Protein AF-A0A843DEG0-F1 (afdb_monomer_lite)

Structure (mmCIF, N/CA/C/O backbone):
data_AF-A0A843DEG0-F1
#
_entry.id   AF-A0A843DEG0-F1
#
loop_
_atom_site.group_PDB
_atom_site.id
_atom_site.type_symbol
_atom_site.label_atom_id
_atom_site.label_alt_id
_atom_site.label_comp_id
_atom_site.label_asym_id
_atom_site.label_entity_id
_atom_site.label_seq_id
_atom_site.pdbx_PDB_ins_code
_atom_site.Cartn_x
_atom_site.Cartn_y
_atom_site.Cartn_z
_atom_site.occupancy
_atom_site.B_iso_or_equiv
_atom_site.auth_seq_id
_atom_site.auth_comp_id
_atom_site.auth_asym_id
_atom_site.auth_atom_id
_atom_site.pdbx_PDB_model_num
ATOM 1 N N . ALA A 1 1 ? 10.321 17.730 7.521 1.00 56.88 1 ALA A N 1
ATOM 2 C CA . ALA A 1 1 ? 10.434 18.970 8.319 1.00 56.88 1 ALA A CA 1
ATOM 3 C C . ALA A 1 1 ? 10.304 18.673 9.806 1.00 56.88 1 ALA A C 1
ATOM 5 O O . ALA A 1 1 ? 11.196 19.061 10.539 1.00 56.88 1 ALA A O 1
ATOM 6 N N . GLU A 1 2 ? 9.289 17.911 10.228 1.00 59.50 2 GLU A N 1
ATOM 7 C CA . GLU A 1 2 ? 9.172 17.403 11.609 1.00 59.50 2 GLU A CA 1
ATOM 8 C C . GLU A 1 2 ? 10.360 16.508 11.991 1.00 59.50 2 GLU A C 1
ATOM 10 O O . GLU A 1 2 ? 11.018 16.764 12.988 1.00 59.50 2 GLU A O 1
ATOM 15 N N . PHE A 1 3 ? 10.764 15.581 11.113 1.00 62.62 3 PHE A N 1
ATOM 16 C CA . PHE A 1 3 ? 12.001 14.799 11.289 1.00 62.62 3 PHE A CA 1
ATOM 17 C C . PHE A 1 3 ? 13.285 15.642 11.354 1.00 62.62 3 PHE A C 1
ATOM 19 O O . PHE A 1 3 ? 14.278 15.217 11.932 1.00 62.62 3 PHE A O 1
ATOM 26 N N . LEU A 1 4 ? 13.273 16.838 10.757 1.00 72.00 4 LEU A N 1
ATOM 27 C CA . LEU A 1 4 ? 14.419 17.751 10.722 1.00 72.00 4 LEU A CA 1
ATOM 28 C C . LEU A 1 4 ? 14.300 18.867 11.773 1.00 72.00 4 LEU A C 1
ATOM 30 O O . LEU A 1 4 ? 15.120 19.779 11.767 1.00 72.00 4 LEU A O 1
ATOM 34 N N . HIS A 1 5 ? 13.280 18.824 12.642 1.00 68.81 5 HIS A N 1
ATOM 35 C CA . HIS A 1 5 ? 12.969 19.862 13.633 1.00 68.81 5 HIS A CA 1
ATOM 36 C C . HIS A 1 5 ? 12.919 21.290 13.044 1.00 68.81 5 HIS A C 1
ATOM 38 O O . HIS A 1 5 ? 13.248 22.275 13.704 1.00 68.81 5 HIS A O 1
ATOM 44 N N . ILE A 1 6 ? 12.512 21.423 11.776 1.00 74.00 6 ILE A N 1
ATOM 45 C CA . ILE A 1 6 ? 12.386 22.723 11.109 1.00 74.00 6 ILE A CA 1
ATOM 46 C C . ILE A 1 6 ? 10.995 23.279 11.393 1.00 74.00 6 ILE A C 1
ATOM 48 O O . ILE A 1 6 ? 9.999 22.785 10.866 1.00 74.00 6 ILE A O 1
ATOM 52 N N . ASP A 1 7 ? 10.958 24.345 12.187 1.00 68.38 7 ASP A N 1
ATOM 53 C CA . ASP A 1 7 ? 9.742 25.086 12.512 1.00 68.38 7 ASP A CA 1
ATOM 54 C C . ASP A 1 7 ? 9.078 25.659 11.238 1.00 68.38 7 ASP A C 1
ATOM 56 O O . ASP A 1 7 ? 9.673 26.473 10.523 1.00 68.38 7 ASP A O 1
ATOM 60 N N . GLN A 1 8 ? 7.861 25.205 10.918 1.00 60.44 8 GLN A N 1
ATOM 61 C CA . GLN A 1 8 ? 7.154 25.524 9.669 1.00 60.44 8 GLN A CA 1
ATOM 62 C C . GLN A 1 8 ? 6.324 26.821 9.715 1.00 60.44 8 GLN A C 1
ATOM 64 O O . GLN A 1 8 ? 5.694 27.163 8.710 1.00 60.44 8 GLN A O 1
ATOM 69 N N . LYS A 1 9 ? 6.339 27.576 10.823 1.00 67.00 9 LYS A N 1
ATOM 70 C CA . LYS A 1 9 ? 5.493 28.777 11.006 1.00 67.00 9 LYS A CA 1
ATOM 71 C C . LYS A 1 9 ? 5.720 29.877 9.967 1.00 67.00 9 LYS A C 1
ATOM 73 O O . LYS A 1 9 ? 4.794 30.579 9.577 1.00 67.00 9 LYS A O 1
ATOM 78 N N . LYS A 1 10 ? 6.958 30.039 9.489 1.00 76.00 10 LYS A N 1
ATOM 79 C CA . LYS A 1 10 ? 7.316 31.076 8.506 1.00 76.00 10 LYS A CA 1
ATOM 80 C C . LYS A 1 10 ? 7.286 30.516 7.086 1.00 76.00 10 LYS A C 1
ATOM 82 O O . LYS A 1 10 ? 7.957 29.525 6.798 1.00 76.00 10 LYS A O 1
ATOM 87 N N . ALA A 1 11 ? 6.613 31.216 6.168 1.00 74.00 11 ALA A N 1
ATOM 88 C CA . ALA A 1 11 ? 6.517 30.837 4.752 1.00 74.00 11 ALA A CA 1
ATOM 89 C C . ALA A 1 11 ? 7.890 30.574 4.097 1.00 74.00 11 ALA A C 1
ATOM 91 O O . ALA A 1 11 ? 8.039 29.628 3.329 1.00 74.00 11 ALA A O 1
ATOM 92 N N . GLN A 1 12 ? 8.925 31.330 4.482 1.00 76.88 12 GLN A N 1
ATOM 93 C CA . GLN A 1 12 ? 10.301 31.145 4.001 1.00 76.88 12 GLN A CA 1
ATOM 94 C C . GLN A 1 12 ? 10.882 29.760 4.334 1.00 76.88 12 GLN A C 1
ATOM 96 O O . GLN A 1 12 ? 11.533 29.145 3.492 1.00 76.88 12 GLN A O 1
ATOM 101 N N . LYS A 1 13 ? 10.613 29.224 5.532 1.00 76.00 13 LYS A N 1
ATOM 102 C CA . LYS A 1 13 ? 11.089 27.889 5.938 1.00 76.00 13 LYS A CA 1
ATOM 103 C C . LYS A 1 13 ? 10.341 26.767 5.209 1.00 76.00 13 LYS A C 1
ATOM 105 O O . LYS A 1 13 ? 10.922 25.714 4.938 1.00 76.00 13 LYS A O 1
ATOM 110 N N . ARG A 1 14 ? 9.080 27.013 4.826 1.00 77.31 14 ARG A N 1
ATOM 111 C CA . ARG A 1 14 ? 8.288 26.099 3.984 1.00 77.31 14 ARG A CA 1
ATOM 112 C C . ARG A 1 14 ? 8.885 26.013 2.581 1.00 77.31 14 ARG A C 1
ATOM 114 O O . ARG A 1 14 ? 9.146 24.910 2.112 1.00 77.31 14 ARG A O 1
ATOM 121 N N . VAL A 1 15 ? 9.192 27.159 1.966 1.00 80.19 15 VAL A N 1
ATOM 122 C CA . VAL A 1 15 ? 9.843 27.215 0.644 1.00 80.19 15 VAL A CA 1
ATOM 123 C C . VAL A 1 15 ? 11.210 26.536 0.677 1.00 80.19 15 VAL A C 1
ATOM 125 O O . VAL A 1 15 ? 11.479 25.708 -0.184 1.00 80.19 15 VAL A O 1
ATOM 128 N N . LEU A 1 16 ? 12.038 26.795 1.694 1.00 83.94 16 LEU A N 1
ATOM 129 C CA . LEU A 1 16 ? 13.366 26.180 1.808 1.00 83.94 16 LEU A CA 1
ATOM 130 C C . LEU A 1 16 ? 13.308 24.647 1.910 1.00 83.94 16 LEU A C 1
ATOM 132 O O . LEU A 1 16 ? 14.133 23.958 1.319 1.00 83.94 16 LEU A O 1
ATOM 136 N N . THR A 1 17 ? 12.313 24.108 2.620 1.00 81.06 17 THR A N 1
ATOM 137 C CA . THR A 1 17 ? 12.119 22.653 2.737 1.00 81.06 17 THR A CA 1
ATOM 138 C C . THR A 1 17 ? 11.586 22.037 1.437 1.00 81.06 17 THR A C 1
ATOM 140 O O . THR A 1 17 ? 11.886 20.885 1.138 1.00 81.06 17 THR A O 1
ATOM 143 N N . LEU A 1 18 ? 10.807 22.795 0.657 1.00 84.88 18 LEU A N 1
ATOM 144 C CA . LEU A 1 18 ? 10.250 22.369 -0.634 1.00 84.88 18 LEU A CA 1
ATOM 145 C C . LEU A 1 18 ? 11.259 22.474 -1.784 1.00 84.88 18 LEU A C 1
ATOM 147 O O . LEU A 1 18 ? 11.194 21.695 -2.730 1.00 84.88 18 LEU A O 1
ATOM 151 N N . LEU A 1 19 ? 12.201 23.411 -1.699 1.00 87.88 19 LEU A N 1
ATOM 152 C CA . LEU A 1 19 ? 13.197 23.696 -2.729 1.00 87.88 19 LEU A CA 1
ATOM 153 C C . LEU A 1 19 ? 13.974 22.459 -3.226 1.00 87.88 19 LEU A C 1
ATOM 155 O O . LEU A 1 19 ? 14.044 22.288 -4.444 1.00 87.88 19 LEU A O 1
ATOM 159 N N . PRO A 1 20 ? 14.489 21.549 -2.370 1.00 85.75 20 PRO A N 1
ATOM 160 C CA . PRO A 1 20 ? 15.151 20.335 -2.854 1.00 85.75 20 PRO A CA 1
ATOM 161 C C . PRO A 1 20 ? 14.210 19.427 -3.659 1.00 85.75 20 PRO A C 1
ATOM 163 O O . PRO A 1 20 ? 14.614 18.889 -4.687 1.00 85.75 20 PRO A O 1
ATOM 166 N N . PHE A 1 21 ? 12.941 19.301 -3.256 1.00 85.56 21 PHE A N 1
ATOM 167 C CA . PHE A 1 21 ? 11.954 18.521 -4.009 1.00 85.56 21 PHE A CA 1
ATOM 168 C C . PHE A 1 21 ? 11.657 19.155 -5.368 1.00 85.56 21 PHE A C 1
ATOM 170 O O . PHE A 1 21 ? 11.597 18.448 -6.369 1.00 85.56 21 PHE A O 1
ATOM 177 N N . ILE A 1 22 ? 11.526 20.483 -5.418 1.00 87.31 22 ILE A N 1
ATOM 178 C CA . ILE A 1 22 ? 11.278 21.221 -6.663 1.00 87.31 22 ILE A CA 1
ATOM 179 C C . ILE A 1 22 ? 12.424 21.004 -7.656 1.00 87.31 22 ILE A C 1
ATOM 181 O O . ILE A 1 22 ? 12.163 20.708 -8.819 1.00 87.31 22 ILE A O 1
ATOM 185 N N . VAL A 1 23 ? 13.680 21.099 -7.208 1.00 92.12 23 VAL A N 1
ATOM 186 C CA . VAL A 1 23 ? 14.856 20.892 -8.073 1.00 92.12 23 VAL A CA 1
ATOM 187 C C . VAL A 1 23 ? 14.901 19.463 -8.619 1.00 92.12 23 VAL A C 1
ATOM 189 O O . VAL A 1 23 ? 15.111 19.276 -9.817 1.00 92.12 23 VAL A O 1
ATOM 192 N N . ILE A 1 24 ? 14.649 18.458 -7.775 1.00 89.56 24 ILE A N 1
ATOM 193 C CA . ILE A 1 24 ? 14.623 17.048 -8.194 1.00 89.56 24 ILE A CA 1
ATOM 194 C C . ILE A 1 24 ? 13.506 16.804 -9.220 1.00 89.56 24 ILE A C 1
ATOM 196 O O . ILE A 1 24 ? 13.754 16.210 -10.269 1.00 89.56 24 ILE A O 1
ATOM 200 N N . ILE A 1 25 ? 12.291 17.292 -8.952 1.00 87.31 25 ILE A N 1
ATOM 201 C CA . ILE A 1 25 ? 11.140 17.126 -9.851 1.00 87.31 25 ILE A CA 1
ATOM 202 C C . ILE A 1 25 ? 11.391 17.838 -11.185 1.00 87.31 25 ILE A C 1
ATOM 204 O O . ILE A 1 25 ? 11.156 17.251 -12.239 1.00 87.31 25 ILE A O 1
ATOM 208 N N . ALA A 1 26 ? 11.910 19.067 -11.161 1.00 86.88 26 ALA A N 1
ATOM 209 C CA . ALA A 1 26 ? 12.254 19.802 -12.375 1.00 86.88 26 ALA A CA 1
ATOM 210 C C . ALA A 1 26 ? 13.309 19.056 -13.210 1.00 86.88 26 ALA A C 1
ATOM 212 O O . ALA A 1 26 ? 13.145 18.926 -14.422 1.00 86.88 26 ALA A O 1
ATOM 213 N N . GLY A 1 27 ? 14.343 18.496 -12.573 1.00 87.62 27 GLY A N 1
ATOM 214 C CA . GLY A 1 27 ? 15.353 17.673 -13.246 1.00 87.62 27 GLY A CA 1
ATOM 215 C C . GLY A 1 27 ? 14.769 16.412 -13.892 1.00 87.62 27 GLY A C 1
ATOM 216 O O . GLY A 1 27 ? 15.064 16.123 -15.052 1.00 87.62 27 GLY A O 1
ATOM 217 N N . LEU A 1 28 ? 13.887 15.697 -13.185 1.00 85.12 28 LEU A N 1
ATOM 218 C CA . LEU A 1 28 ? 13.193 14.517 -13.718 1.00 85.12 28 LEU A CA 1
ATOM 219 C C . LEU A 1 28 ? 12.276 14.864 -14.898 1.00 85.12 28 LEU A C 1
ATOM 221 O O . LEU A 1 28 ? 12.235 14.125 -15.879 1.00 85.12 28 LEU A O 1
ATOM 225 N N . LEU A 1 29 ? 11.573 15.997 -14.837 1.00 85.75 29 LEU A N 1
ATOM 226 C CA . LEU A 1 29 ? 10.715 16.469 -15.926 1.00 85.75 29 LEU A CA 1
ATOM 227 C C . LEU A 1 29 ? 11.522 16.894 -17.158 1.00 85.75 29 LEU A C 1
ATOM 229 O O . LEU A 1 29 ? 11.119 16.597 -18.283 1.00 85.75 29 LEU A O 1
ATOM 233 N N . LEU A 1 30 ? 12.667 17.552 -16.975 1.00 86.94 30 LEU A N 1
ATOM 234 C CA . LEU A 1 30 ? 13.564 17.887 -18.085 1.00 86.94 30 LEU A CA 1
ATOM 235 C C . LEU A 1 30 ? 14.117 16.619 -18.743 1.00 86.94 30 LEU A C 1
ATOM 237 O O . LEU A 1 30 ? 14.033 16.477 -19.962 1.00 86.94 30 LEU A O 1
ATOM 241 N N . TRP A 1 31 ? 14.590 15.660 -17.941 1.00 85.81 31 TRP A N 1
ATOM 242 C CA . TRP A 1 31 ? 15.031 14.351 -18.431 1.00 85.81 31 TRP A CA 1
ATOM 243 C C . TRP A 1 31 ? 13.922 13.614 -19.194 1.00 85.81 31 TRP A C 1
ATOM 245 O O . TRP A 1 31 ? 14.150 13.055 -20.266 1.00 85.81 31 TRP A O 1
ATOM 255 N N . SER A 1 32 ? 12.695 13.672 -18.679 1.00 82.31 32 SER A N 1
ATOM 256 C CA . SER A 1 32 ? 11.523 13.078 -19.316 1.00 82.31 32 SER A CA 1
ATOM 257 C C . SER A 1 32 ? 11.192 13.662 -20.681 1.00 82.31 32 SER A C 1
ATOM 259 O O . SER A 1 32 ? 10.675 12.931 -21.516 1.00 82.31 32 SER A O 1
ATOM 261 N N . ASN A 1 33 ? 11.420 14.959 -20.894 1.00 81.06 33 ASN A N 1
ATOM 262 C CA . ASN A 1 33 ? 11.158 15.603 -22.183 1.00 81.06 33 ASN A CA 1
ATOM 263 C C . ASN A 1 33 ? 12.232 15.260 -23.224 1.00 81.06 33 ASN A C 1
ATOM 265 O O . ASN A 1 33 ? 11.963 15.294 -24.420 1.00 81.06 33 ASN A O 1
ATOM 269 N N . LEU A 1 34 ? 13.441 14.918 -22.772 1.00 83.50 34 LEU A N 1
ATOM 270 C CA . LEU A 1 34 ? 14.559 14.517 -23.627 1.00 83.50 34 LEU A CA 1
ATOM 271 C C . LEU A 1 34 ? 14.478 13.044 -24.057 1.00 83.50 34 LEU A C 1
ATOM 273 O O . LEU A 1 34 ? 15.025 12.680 -25.096 1.00 83.50 34 LEU A O 1
ATOM 277 N N . SER A 1 35 ? 13.812 12.193 -23.271 1.00 80.44 35 SER A N 1
ATOM 278 C CA . SER A 1 35 ? 13.679 10.761 -23.549 1.00 80.44 35 SER A CA 1
ATOM 279 C C . SER A 1 35 ? 12.300 10.415 -24.129 1.00 80.44 35 SER A C 1
ATOM 281 O O . SER A 1 35 ? 11.291 10.703 -23.484 1.00 80.44 35 SER A O 1
ATOM 283 N N . PRO A 1 36 ? 12.211 9.703 -25.270 1.00 75.56 36 PRO A N 1
ATOM 284 C CA . PRO A 1 36 ? 10.928 9.318 -25.868 1.00 75.56 36 PRO A CA 1
ATOM 285 C C . PRO A 1 36 ? 10.091 8.385 -24.976 1.00 75.56 36 PRO A C 1
ATOM 287 O O . PRO A 1 36 ? 8.872 8.337 -25.113 1.00 75.56 36 PRO A O 1
ATOM 290 N N . THR A 1 37 ? 10.717 7.664 -24.039 1.00 78.38 37 THR A N 1
ATOM 291 C CA . THR A 1 37 ? 10.027 6.789 -23.074 1.00 78.38 37 THR A CA 1
ATOM 292 C C . THR A 1 37 ? 9.924 7.397 -21.675 1.00 78.38 37 THR A C 1
ATOM 294 O O . THR A 1 37 ? 9.181 6.878 -20.843 1.00 78.38 37 THR A O 1
ATOM 297 N N . GLY A 1 38 ? 10.616 8.509 -21.399 1.00 78.44 38 GLY A N 1
ATOM 298 C CA . GLY A 1 38 ? 10.735 9.081 -20.054 1.00 78.44 38 GLY A CA 1
ATOM 299 C C . GLY A 1 38 ? 9.393 9.464 -19.425 1.00 78.44 38 GLY A C 1
ATOM 300 O O . GLY A 1 38 ? 9.164 9.182 -18.247 1.00 78.44 38 GLY A O 1
ATOM 301 N N . TYR A 1 39 ? 8.476 10.019 -20.226 1.00 81.19 39 TYR A N 1
ATOM 302 C CA . TYR A 1 39 ? 7.144 10.406 -19.752 1.00 81.19 39 TYR A CA 1
ATOM 303 C C . TYR A 1 39 ? 6.309 9.197 -19.327 1.00 81.19 39 TYR A C 1
ATOM 305 O O . TYR A 1 39 ? 5.710 9.208 -18.253 1.00 81.19 39 TYR A O 1
ATOM 313 N N . ALA A 1 40 ? 6.309 8.134 -20.135 1.00 83.12 40 ALA A N 1
ATOM 314 C CA . ALA A 1 40 ? 5.562 6.916 -19.835 1.00 83.12 40 ALA A CA 1
ATOM 315 C C . ALA A 1 40 ? 6.055 6.265 -18.534 1.00 83.12 40 ALA A C 1
ATOM 317 O O . ALA A 1 40 ? 5.245 5.837 -17.712 1.00 83.12 40 ALA A O 1
ATOM 318 N N . VAL A 1 41 ? 7.374 6.259 -18.307 1.00 83.00 41 VAL A N 1
ATOM 319 C CA . VAL A 1 41 ? 7.961 5.760 -17.057 1.00 83.00 41 VAL A CA 1
ATOM 320 C C . VAL A 1 41 ? 7.480 6.587 -15.867 1.00 83.00 41 VAL A C 1
ATOM 322 O O . VAL A 1 41 ? 6.894 6.030 -14.940 1.00 83.00 41 VAL A O 1
ATOM 325 N N . LEU A 1 42 ? 7.663 7.912 -15.892 1.00 85.69 42 LEU A N 1
ATOM 326 C CA . LEU A 1 42 ? 7.229 8.784 -14.792 1.00 85.69 42 LEU A CA 1
ATOM 327 C C . LEU A 1 42 ? 5.732 8.666 -14.510 1.00 85.69 42 LEU A C 1
ATOM 329 O O . LEU A 1 42 ? 5.323 8.649 -13.348 1.00 85.69 42 LEU A O 1
ATOM 333 N N . TRP A 1 43 ? 4.922 8.553 -15.559 1.00 84.88 43 TRP A N 1
ATOM 334 C CA . TRP A 1 43 ? 3.484 8.389 -15.422 1.00 84.88 43 TRP A CA 1
ATOM 335 C C . TRP A 1 43 ? 3.113 7.081 -14.719 1.00 84.88 43 TRP A C 1
ATOM 337 O O . TRP A 1 43 ? 2.274 7.097 -13.820 1.00 84.88 43 TRP A O 1
ATOM 347 N N . ASN A 1 44 ? 3.776 5.967 -15.048 1.00 85.62 44 ASN A N 1
ATOM 348 C CA . ASN A 1 44 ? 3.568 4.693 -14.355 1.00 85.62 44 ASN A CA 1
ATOM 349 C C . ASN A 1 44 ? 3.929 4.783 -12.866 1.00 85.62 44 ASN A C 1
ATOM 351 O O . 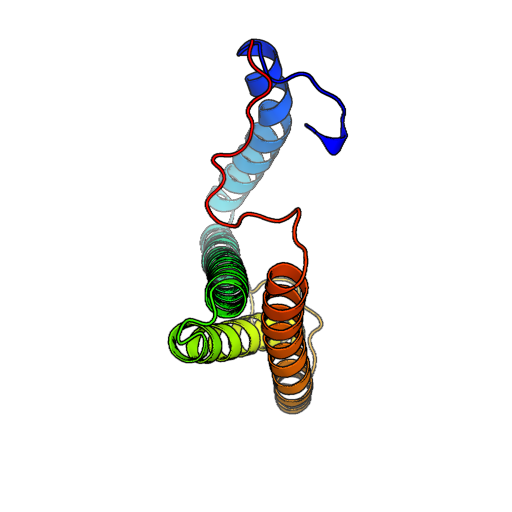ASN A 1 44 ? 3.154 4.326 -12.024 1.00 85.62 44 ASN A O 1
ATOM 355 N N . TYR A 1 45 ? 5.053 5.425 -12.524 1.00 86.00 45 TYR A N 1
ATOM 356 C CA . TYR A 1 45 ? 5.423 5.671 -11.124 1.00 86.00 45 TYR A CA 1
ATOM 357 C C . TYR A 1 45 ? 4.373 6.518 -10.397 1.00 86.00 45 TYR A C 1
ATOM 359 O O . TYR A 1 45 ? 3.970 6.179 -9.285 1.00 86.00 45 TYR A O 1
ATOM 367 N N . PHE A 1 46 ? 3.908 7.600 -11.024 1.00 87.94 46 PHE A N 1
ATOM 368 C CA . PHE A 1 46 ? 2.905 8.487 -10.441 1.00 87.94 46 PHE A CA 1
ATOM 369 C C . PHE A 1 46 ? 1.558 7.780 -10.230 1.00 87.94 46 PHE A C 1
ATOM 371 O O . PHE A 1 46 ? 0.977 7.851 -9.146 1.00 87.94 46 PHE A O 1
ATOM 378 N N . ALA A 1 47 ? 1.077 7.055 -11.241 1.00 89.88 47 ALA A N 1
ATOM 379 C CA . ALA A 1 47 ? -0.181 6.320 -11.177 1.00 89.88 47 ALA A CA 1
ATOM 380 C C . ALA A 1 47 ? -0.147 5.218 -10.108 1.00 89.88 47 ALA A C 1
ATOM 382 O O . ALA A 1 47 ? -1.084 5.107 -9.316 1.00 89.88 47 ALA A O 1
ATOM 383 N N . TRP A 1 48 ? 0.937 4.440 -10.041 1.00 88.62 48 TRP A N 1
ATOM 384 C CA . TRP A 1 48 ? 1.109 3.409 -9.017 1.00 88.62 48 TRP A CA 1
ATOM 385 C C . TRP A 1 48 ? 1.215 4.008 -7.607 1.00 88.62 48 TRP A C 1
ATOM 387 O O . TRP A 1 48 ? 0.544 3.544 -6.685 1.00 88.62 48 TRP A O 1
ATOM 397 N N . PHE A 1 49 ? 1.976 5.091 -7.429 1.00 91.00 49 PHE A N 1
ATOM 398 C CA . PHE A 1 49 ? 2.099 5.746 -6.125 1.00 91.00 49 PHE A CA 1
ATOM 399 C C . PHE A 1 49 ? 0.757 6.295 -5.612 1.00 91.00 49 PHE A C 1
ATOM 401 O O . PHE A 1 49 ? 0.451 6.174 -4.424 1.00 91.00 49 PHE A O 1
ATOM 408 N N . ASN A 1 50 ? -0.098 6.810 -6.500 1.00 93.81 50 ASN A N 1
ATOM 409 C CA . ASN A 1 50 ? -1.455 7.224 -6.130 1.00 93.81 50 ASN A CA 1
ATOM 410 C C . ASN A 1 50 ? -2.306 6.054 -5.610 1.00 93.81 50 ASN A C 1
ATOM 412 O O . ASN A 1 50 ? -3.090 6.235 -4.675 1.00 93.81 50 ASN A O 1
ATOM 416 N N . GLN A 1 51 ? -2.132 4.847 -6.157 1.00 93.31 51 GLN A N 1
ATOM 417 C CA . GLN A 1 51 ? -2.814 3.650 -5.652 1.00 93.31 51 GLN A CA 1
ATOM 418 C C . GLN A 1 51 ? -2.308 3.259 -4.259 1.00 93.31 51 GLN A C 1
ATOM 420 O O . GLN A 1 51 ? -3.115 2.911 -3.395 1.00 93.31 51 GLN A O 1
ATOM 425 N N . ILE A 1 52 ? -1.004 3.403 -3.995 1.00 93.50 52 ILE A N 1
ATOM 426 C CA . ILE A 1 52 ? -0.448 3.192 -2.651 1.00 93.50 52 ILE A CA 1
ATOM 427 C C . ILE A 1 52 ? -1.069 4.174 -1.657 1.00 93.50 52 ILE A C 1
ATOM 429 O O . ILE A 1 52 ? -1.552 3.741 -0.610 1.00 93.50 52 ILE A O 1
ATOM 433 N N . ILE A 1 53 ? -1.125 5.470 -1.981 1.00 93.88 53 ILE A N 1
ATOM 434 C CA . ILE A 1 53 ? -1.744 6.475 -1.101 1.00 93.88 53 ILE A CA 1
ATOM 435 C C . ILE A 1 53 ? -3.211 6.126 -0.829 1.00 93.88 53 ILE A C 1
ATOM 437 O O . ILE A 1 53 ? -3.643 6.155 0.327 1.00 93.88 53 ILE A O 1
ATOM 441 N N . ALA A 1 54 ? -3.967 5.748 -1.863 1.00 94.69 54 ALA A N 1
ATOM 442 C CA . ALA A 1 54 ? -5.355 5.324 -1.712 1.00 94.69 54 ALA A CA 1
ATOM 443 C C . ALA A 1 54 ? -5.483 4.087 -0.803 1.00 94.69 54 ALA A C 1
ATOM 445 O O . ALA A 1 54 ? -6.358 4.046 0.064 1.00 94.69 54 ALA A O 1
ATOM 446 N N . SER A 1 55 ? -4.582 3.108 -0.937 1.00 95.62 55 SER A N 1
ATOM 447 C CA . SER A 1 55 ? -4.556 1.915 -0.083 1.00 95.62 55 SER A CA 1
ATOM 448 C C . SER A 1 55 ? -4.272 2.262 1.386 1.00 95.62 55 SER A C 1
ATOM 450 O O . SER A 1 55 ? -4.983 1.797 2.278 1.00 95.62 55 SER A O 1
ATOM 452 N N . CYS A 1 56 ? -3.321 3.165 1.650 1.00 94.19 56 CYS A N 1
ATOM 453 C CA . CYS A 1 56 ? -3.015 3.661 2.993 1.00 94.19 56 CYS A CA 1
ATOM 454 C C . CYS A 1 56 ? -4.207 4.409 3.606 1.00 94.19 56 CYS A C 1
ATOM 456 O O . CYS A 1 56 ? -4.541 4.189 4.772 1.00 94.19 56 CYS A O 1
ATOM 458 N N . ALA A 1 57 ? -4.884 5.251 2.821 1.00 95.06 57 ALA A N 1
ATOM 459 C CA . ALA A 1 57 ? -6.086 5.954 3.260 1.00 95.06 57 ALA A CA 1
ATOM 460 C C . ALA A 1 57 ? -7.224 4.979 3.613 1.00 95.06 57 ALA A C 1
ATOM 462 O O . ALA A 1 57 ? -7.892 5.157 4.632 1.00 95.06 57 ALA A O 1
ATOM 463 N N . LEU A 1 58 ? -7.414 3.912 2.830 1.00 95.31 58 LEU A N 1
ATOM 464 C CA . LEU A 1 58 ? -8.406 2.868 3.113 1.00 95.31 58 LEU A CA 1
ATOM 465 C C . LEU A 1 58 ? -8.063 2.042 4.364 1.0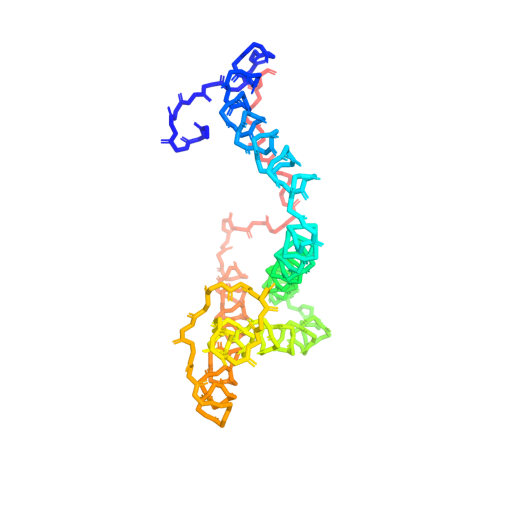0 95.31 58 LEU A C 1
ATOM 467 O O . LEU A 1 58 ? -8.962 1.720 5.147 1.00 95.31 58 LEU A O 1
ATOM 471 N N . LEU A 1 59 ? -6.786 1.723 4.597 1.00 94.81 59 LEU A N 1
ATOM 472 C CA . LEU A 1 59 ? -6.337 1.074 5.837 1.00 94.81 59 LEU A CA 1
ATOM 473 C C . LEU A 1 59 ? -6.577 1.975 7.055 1.00 94.81 59 LEU A C 1
ATOM 475 O O . LEU A 1 59 ? -7.068 1.501 8.083 1.00 94.81 59 LEU A O 1
ATOM 479 N N . LEU A 1 60 ? -6.305 3.276 6.927 1.00 93.44 60 LEU A N 1
ATOM 480 C CA . LEU A 1 60 ? -6.582 4.259 7.972 1.00 93.44 60 LEU A CA 1
ATOM 481 C C . LEU A 1 60 ? -8.087 4.377 8.251 1.00 93.44 60 LEU A C 1
ATOM 483 O O . LEU A 1 60 ? -8.503 4.312 9.408 1.00 93.44 60 LEU A O 1
ATOM 487 N N . ALA A 1 61 ? -8.915 4.470 7.208 1.00 93.50 61 ALA A N 1
ATOM 488 C CA . ALA A 1 61 ? -10.372 4.486 7.335 1.00 93.50 61 ALA A CA 1
ATOM 489 C C . ALA A 1 61 ? -10.901 3.202 7.997 1.00 93.50 61 ALA A C 1
ATOM 491 O O . ALA A 1 61 ? -11.786 3.254 8.852 1.00 93.50 61 ALA A O 1
ATOM 492 N N . THR A 1 62 ? -10.312 2.052 7.664 1.00 94.00 62 THR A N 1
ATOM 493 C CA . THR A 1 62 ? -10.634 0.763 8.289 1.00 94.00 62 THR A CA 1
ATOM 494 C C . THR A 1 62 ? -10.304 0.761 9.778 1.00 94.00 62 THR A C 1
ATOM 496 O O . THR A 1 62 ? -11.145 0.361 10.586 1.00 94.00 62 THR A O 1
ATOM 499 N N . ALA A 1 63 ? -9.122 1.249 10.165 1.00 92.69 63 ALA A N 1
ATOM 500 C CA . ALA A 1 63 ? -8.742 1.376 11.570 1.00 92.69 63 ALA A CA 1
ATOM 501 C C . ALA A 1 63 ? -9.672 2.344 12.325 1.00 92.69 63 ALA A C 1
ATOM 503 O O . ALA A 1 63 ? -10.106 2.042 13.438 1.00 92.69 63 ALA A O 1
ATOM 504 N N . TYR A 1 64 ? -10.046 3.463 11.702 1.00 90.88 64 TYR A N 1
ATOM 505 C CA . TYR A 1 64 ? -10.973 4.442 12.271 1.00 90.88 64 TYR A CA 1
ATOM 506 C C . TYR A 1 64 ? -12.376 3.858 12.505 1.00 90.88 64 TYR A C 1
ATOM 508 O O . TYR A 1 64 ? -12.921 3.959 13.607 1.00 90.88 64 TYR A O 1
ATOM 516 N N . LEU A 1 65 ? -12.958 3.182 11.507 1.00 91.44 65 LEU A N 1
ATOM 517 C CA . LEU A 1 65 ? -14.270 2.540 11.652 1.00 91.44 65 LEU A CA 1
ATOM 518 C C . LEU A 1 65 ? -14.243 1.412 12.687 1.00 91.44 65 LEU A C 1
ATOM 520 O O . LEU A 1 65 ? -15.182 1.285 13.475 1.00 91.44 65 LEU A O 1
ATOM 524 N N . ALA A 1 66 ? -13.158 0.633 12.723 1.00 90.56 66 ALA A N 1
ATOM 525 C CA . ALA A 1 66 ? -12.958 -0.401 13.732 1.00 90.56 66 ALA A CA 1
ATOM 526 C C . ALA A 1 66 ? -12.853 0.194 15.147 1.00 90.56 66 ALA A C 1
ATOM 528 O O . ALA A 1 66 ? -13.382 -0.397 16.087 1.00 90.56 66 ALA A O 1
ATOM 529 N N . CYS A 1 67 ? -12.240 1.373 15.297 1.00 90.06 67 CYS A N 1
ATOM 530 C CA . CYS A 1 67 ? -12.178 2.100 16.565 1.00 90.06 67 CYS A CA 1
ATOM 531 C C . CYS A 1 67 ? -13.563 2.533 17.061 1.00 90.06 67 CYS A C 1
ATOM 533 O O . CYS A 1 67 ? -13.858 2.436 18.252 1.00 90.06 67 CYS A O 1
ATOM 535 N N . LYS A 1 68 ? -14.435 2.965 16.146 1.00 88.62 68 LYS A N 1
ATOM 536 C CA . LYS A 1 68 ? -15.813 3.381 16.450 1.00 88.62 68 LYS A CA 1
ATOM 537 C C . LYS A 1 68 ? -16.824 2.234 16.533 1.00 88.62 68 LYS A C 1
ATOM 539 O O . LYS A 1 68 ? -18.021 2.501 16.604 1.00 88.62 68 LYS A O 1
ATOM 544 N N . ALA A 1 69 ? -16.376 0.978 16.456 1.00 86.56 69 ALA A N 1
ATOM 545 C CA . ALA A 1 69 ? -17.245 -0.200 16.368 1.00 86.56 69 ALA A CA 1
ATOM 546 C C . ALA A 1 69 ? -18.304 -0.115 15.238 1.00 86.56 69 ALA A C 1
ATOM 548 O O . ALA A 1 69 ? -19.376 -0.712 15.322 1.00 86.56 69 ALA A O 1
ATOM 549 N N . LYS A 1 70 ? -17.995 0.621 14.162 1.00 88.12 70 LYS A N 1
ATOM 550 C CA . LYS A 1 70 ? -18.822 0.755 12.953 1.00 88.12 70 LYS A CA 1
ATOM 551 C C . LYS A 1 70 ? -18.479 -0.349 11.942 1.00 88.12 70 LYS A C 1
ATOM 553 O O . LYS A 1 70 ? -17.444 -1.002 12.102 1.00 88.12 70 LYS A O 1
ATOM 558 N N . PRO A 1 71 ? -19.306 -0.591 10.902 1.00 90.94 71 PRO A N 1
ATOM 559 C CA . PRO A 1 71 ? -19.034 -1.620 9.894 1.00 90.94 71 PRO A CA 1
ATOM 560 C C . PRO A 1 71 ? -17.756 -1.318 9.087 1.00 90.94 71 PRO A C 1
ATOM 562 O O . PRO A 1 71 ? -17.790 -0.731 8.011 1.00 90.94 71 PRO A O 1
ATOM 565 N N . TRP A 1 72 ? -16.613 -1.757 9.613 1.00 90.62 72 TRP A N 1
ATOM 566 C CA . TRP A 1 72 ? -15.273 -1.581 9.041 1.00 90.62 72 TRP A CA 1
ATOM 567 C C . TRP A 1 72 ? -15.006 -2.491 7.835 1.00 90.62 72 TRP A C 1
ATOM 569 O O . TRP A 1 72 ? -14.077 -2.250 7.072 1.00 90.62 72 TRP A O 1
ATOM 579 N N . ILE A 1 73 ? -15.830 -3.524 7.630 1.00 91.75 73 ILE A N 1
ATOM 580 C CA . ILE A 1 73 ? -15.699 -4.469 6.510 1.00 91.75 73 ILE A CA 1
ATOM 581 C C . ILE A 1 73 ? -15.821 -3.744 5.160 1.00 91.75 73 ILE A C 1
ATOM 583 O O . ILE A 1 73 ? -15.101 -4.077 4.221 1.00 91.75 73 ILE A O 1
ATOM 587 N N . ILE A 1 74 ? -16.669 -2.710 5.087 1.00 93.44 74 ILE A N 1
ATOM 588 C CA . ILE A 1 74 ? -16.939 -1.935 3.864 1.00 93.44 74 ILE A CA 1
ATOM 589 C C . ILE A 1 74 ? -15.659 -1.286 3.318 1.00 93.44 74 ILE A C 1
ATOM 591 O O . ILE A 1 74 ? -15.472 -1.226 2.108 1.00 93.44 74 ILE A O 1
ATOM 595 N N . THR A 1 75 ? -14.760 -0.837 4.198 1.00 93.81 75 THR A N 1
ATOM 596 C CA . THR A 1 75 ? -13.462 -0.261 3.813 1.00 93.81 75 THR A CA 1
ATOM 597 C C . THR A 1 75 ? -12.346 -1.304 3.799 1.00 93.81 75 THR A C 1
ATOM 599 O O . THR A 1 75 ? -11.414 -1.177 3.011 1.00 93.81 75 THR A O 1
ATOM 602 N N . ALA A 1 76 ? -12.436 -2.356 4.618 1.00 91.56 76 ALA A N 1
ATOM 603 C CA . ALA A 1 76 ? -11.400 -3.383 4.713 1.00 91.56 76 ALA A CA 1
ATOM 604 C C . ALA A 1 76 ? -11.285 -4.247 3.454 1.00 91.56 76 ALA A C 1
ATOM 606 O O . ALA A 1 76 ? -10.174 -4.579 3.052 1.00 91.56 76 ALA A O 1
ATOM 607 N N . VAL A 1 77 ? -12.409 -4.597 2.820 1.00 94.12 77 VAL A N 1
ATOM 608 C CA . VAL A 1 77 ? -12.414 -5.384 1.575 1.00 94.12 77 VAL A CA 1
ATOM 609 C C . VAL A 1 77 ? -11.697 -4.645 0.433 1.00 94.12 77 VAL A C 1
ATOM 611 O O . VAL A 1 77 ? -10.743 -5.204 -0.113 1.00 94.12 77 VAL A O 1
ATOM 614 N N . PRO A 1 78 ? -12.065 -3.392 0.083 1.00 94.19 78 PRO A N 1
ATOM 615 C CA . PRO A 1 78 ? -11.332 -2.651 -0.938 1.00 94.19 78 PRO A CA 1
ATOM 616 C C . PRO A 1 78 ? -9.898 -2.315 -0.505 1.00 94.19 78 PRO A C 1
ATOM 618 O O . PRO A 1 78 ? -9.017 -2.295 -1.361 1.00 94.19 78 PRO A O 1
ATOM 621 N N . ALA A 1 79 ? -9.624 -2.119 0.795 1.00 94.50 79 ALA A N 1
ATOM 622 C CA . ALA A 1 79 ? -8.254 -1.951 1.291 1.00 94.50 79 ALA A CA 1
ATOM 623 C C . ALA A 1 79 ? -7.388 -3.184 0.992 1.00 94.50 79 ALA A C 1
ATOM 625 O O . ALA A 1 79 ? -6.302 -3.046 0.435 1.00 94.50 79 ALA A O 1
ATOM 626 N N . ALA A 1 80 ? -7.884 -4.385 1.308 1.00 94.44 80 ALA A N 1
ATOM 627 C CA . ALA A 1 80 ? -7.164 -5.640 1.096 1.00 94.44 80 ALA A CA 1
ATOM 628 C C . ALA A 1 80 ? -6.861 -5.866 -0.385 1.00 94.44 80 ALA A C 1
ATOM 630 O O . ALA A 1 80 ? -5.734 -6.207 -0.744 1.00 94.44 80 ALA A O 1
ATOM 631 N N . PHE A 1 81 ? -7.850 -5.620 -1.247 1.00 94.94 81 PHE A N 1
ATOM 632 C CA . PHE A 1 81 ? -7.678 -5.724 -2.692 1.00 94.94 81 PHE A CA 1
ATOM 633 C C . PHE A 1 81 ? -6.643 -4.722 -3.219 1.00 94.94 81 PHE A C 1
ATOM 635 O O . PHE A 1 81 ? -5.728 -5.109 -3.944 1.00 94.94 81 PHE A O 1
ATOM 642 N N . MET A 1 82 ? -6.731 -3.451 -2.812 1.00 95.06 82 MET A N 1
ATOM 643 C CA . MET A 1 82 ? -5.770 -2.427 -3.232 1.00 95.06 82 MET A CA 1
ATOM 644 C C . MET A 1 82 ? -4.348 -2.745 -2.760 1.00 95.06 82 MET A C 1
ATOM 646 O O . MET A 1 82 ? -3.407 -2.634 -3.546 1.00 95.06 82 MET A O 1
ATOM 650 N N . CYS A 1 83 ? -4.178 -3.198 -1.515 1.00 94.88 83 CYS A N 1
ATOM 651 C CA . CYS A 1 83 ? -2.879 -3.635 -1.009 1.00 94.88 83 CYS A CA 1
ATOM 652 C C . CYS A 1 83 ? -2.341 -4.835 -1.795 1.00 94.88 83 CYS A C 1
ATOM 654 O O . CYS A 1 83 ? -1.167 -4.835 -2.152 1.00 94.88 83 CYS A O 1
ATOM 656 N N . PHE A 1 84 ? -3.183 -5.820 -2.117 1.00 95.44 84 PHE A N 1
ATOM 657 C CA . PHE A 1 84 ? -2.785 -6.973 -2.925 1.00 95.44 84 PHE A CA 1
ATOM 658 C C . PHE A 1 84 ? -2.262 -6.556 -4.305 1.00 95.44 84 PHE A C 1
ATOM 660 O O . PHE A 1 84 ? -1.178 -6.992 -4.695 1.00 95.44 84 PHE A O 1
ATOM 667 N N . ILE A 1 85 ? -2.983 -5.690 -5.022 1.00 93.31 85 ILE A N 1
ATOM 668 C CA . ILE A 1 85 ? -2.565 -5.208 -6.346 1.00 93.31 85 ILE A CA 1
ATOM 669 C C . ILE A 1 85 ? -1.264 -4.401 -6.248 1.00 93.31 85 ILE A C 1
ATOM 671 O O . ILE A 1 85 ? -0.324 -4.669 -6.996 1.00 93.31 85 ILE A O 1
ATOM 675 N N . CYS A 1 86 ? -1.169 -3.467 -5.295 1.00 93.00 86 CYS A N 1
ATOM 676 C CA . CYS A 1 86 ? 0.022 -2.628 -5.130 1.00 93.00 86 CYS A CA 1
ATOM 677 C C . CYS A 1 86 ? 1.271 -3.445 -4.769 1.00 93.00 86 CYS A C 1
ATOM 679 O O . CYS A 1 86 ? 2.347 -3.181 -5.306 1.00 93.00 86 CYS A O 1
ATOM 681 N N . LEU A 1 87 ? 1.129 -4.431 -3.876 1.00 93.19 87 LEU A N 1
ATOM 682 C CA . LEU A 1 87 ? 2.218 -5.313 -3.450 1.00 93.19 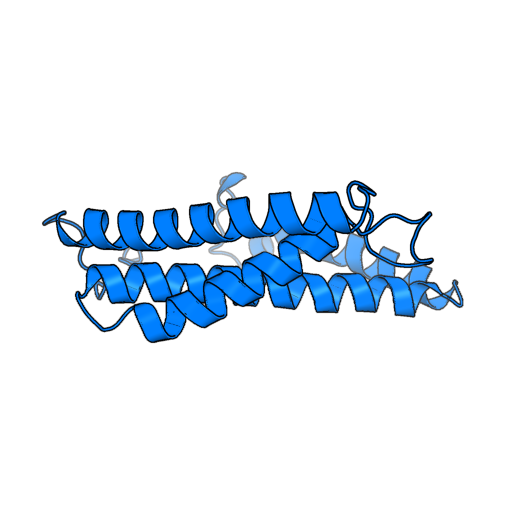87 LEU A CA 1
ATOM 683 C C . LEU A 1 87 ? 2.622 -6.288 -4.552 1.00 93.19 87 LEU A C 1
ATOM 685 O O . LEU A 1 87 ? 3.812 -6.466 -4.792 1.00 93.19 87 LEU A O 1
ATOM 689 N N . THR A 1 88 ? 1.650 -6.859 -5.266 1.00 92.25 88 THR A N 1
ATOM 690 C CA . THR A 1 88 ? 1.941 -7.757 -6.391 1.00 92.25 88 THR A CA 1
ATOM 691 C C . THR A 1 88 ? 2.738 -7.009 -7.437 1.00 92.25 88 THR A C 1
ATOM 693 O O . THR A 1 88 ? 3.753 -7.516 -7.906 1.00 92.25 88 THR A O 1
ATOM 696 N N . TYR A 1 89 ? 2.313 -5.785 -7.757 1.00 88.56 89 TYR A N 1
ATOM 697 C CA . TYR A 1 89 ? 3.037 -4.936 -8.683 1.00 88.56 89 TYR A CA 1
ATOM 698 C C . TYR A 1 89 ? 4.462 -4.669 -8.193 1.00 88.56 89 TYR A C 1
ATOM 700 O O . TYR A 1 89 ? 5.383 -4.878 -8.962 1.00 88.56 89 TYR A O 1
ATOM 708 N N . LEU A 1 90 ? 4.664 -4.326 -6.917 1.00 89.12 90 LEU A N 1
ATOM 709 C CA . LEU A 1 90 ? 5.997 -4.093 -6.345 1.00 89.12 90 LEU A CA 1
ATOM 710 C C . LEU A 1 90 ? 6.919 -5.327 -6.400 1.00 89.12 90 LEU A C 1
ATOM 712 O O . LEU A 1 90 ? 8.121 -5.200 -6.636 1.00 89.12 90 LEU A O 1
ATOM 716 N N . PHE A 1 91 ? 6.387 -6.521 -6.137 1.00 88.94 91 PHE A N 1
ATOM 717 C CA . PHE A 1 91 ? 7.187 -7.749 -6.134 1.00 88.94 91 PHE A CA 1
ATOM 718 C C . PHE A 1 91 ? 7.490 -8.255 -7.537 1.00 88.94 91 PHE A C 1
ATOM 720 O O . PHE A 1 91 ? 8.593 -8.743 -7.782 1.00 88.94 91 PHE A O 1
ATOM 727 N N . TRP A 1 92 ? 6.541 -8.106 -8.453 1.00 86.56 92 TRP A N 1
ATOM 728 C CA . TRP A 1 92 ? 6.664 -8.592 -9.818 1.00 86.56 92 TRP A CA 1
ATOM 729 C C . TRP A 1 92 ? 7.392 -7.609 -10.746 1.00 86.56 92 TRP A C 1
ATOM 731 O O . TRP A 1 92 ? 8.117 -8.041 -11.648 1.00 86.56 92 TRP A O 1
ATOM 741 N N . SER A 1 93 ? 7.224 -6.295 -10.540 1.00 81.00 93 SER A N 1
ATOM 742 C CA . SER A 1 93 ? 7.756 -5.273 -11.443 1.00 81.00 93 SER A CA 1
ATOM 743 C C . SER A 1 93 ? 9.281 -5.342 -11.486 1.00 81.00 93 SER A C 1
ATOM 745 O O . SER A 1 93 ? 9.964 -5.095 -10.500 1.00 81.00 93 SER A O 1
ATOM 747 N N . SER A 1 94 ? 9.830 -5.687 -12.643 1.00 77.62 94 SER A N 1
ATOM 748 C CA . SER A 1 94 ? 11.263 -5.634 -12.926 1.00 77.62 94 SER A CA 1
ATOM 749 C C . SER A 1 94 ? 11.458 -5.116 -14.346 1.00 77.62 94 SER A C 1
ATOM 751 O O . SER A 1 94 ? 10.624 -5.424 -15.208 1.00 77.62 94 SER A O 1
ATOM 753 N N . PRO A 1 95 ? 12.549 -4.371 -14.615 1.00 65.44 95 PRO A N 1
ATOM 754 C CA . PRO A 1 95 ? 12.917 -3.963 -15.969 1.00 65.44 95 PRO A CA 1
ATOM 755 C C . PRO A 1 95 ? 13.021 -5.130 -16.964 1.00 65.44 95 PRO A C 1
ATOM 757 O O . PRO A 1 95 ? 12.880 -4.910 -18.163 1.00 65.44 95 PRO A O 1
ATOM 760 N N . GLU A 1 96 ? 13.249 -6.356 -16.479 1.00 65.00 96 GLU A N 1
ATOM 761 C CA . GLU A 1 96 ? 13.308 -7.575 -17.299 1.00 65.00 96 GLU A CA 1
ATOM 762 C C . GLU A 1 96 ? 11.922 -8.080 -17.731 1.00 65.00 96 GLU A C 1
ATOM 764 O O . GLU A 1 96 ? 11.789 -8.680 -18.795 1.00 65.00 96 GLU A O 1
ATOM 769 N N . HIS A 1 97 ? 10.879 -7.824 -16.935 1.00 66.25 97 HIS A N 1
ATOM 770 C CA . HIS A 1 97 ? 9.516 -8.282 -17.220 1.00 66.25 97 HIS A CA 1
ATOM 771 C C . HIS A 1 97 ? 8.702 -7.255 -18.014 1.00 66.25 97 HIS A C 1
ATOM 773 O O . HIS A 1 97 ? 7.906 -7.636 -18.873 1.00 66.25 97 HIS A O 1
ATOM 779 N N . ILE A 1 98 ? 8.886 -5.956 -17.747 1.00 64.75 98 ILE A N 1
ATOM 780 C CA . ILE A 1 98 ? 8.279 -4.870 -18.527 1.00 64.75 98 ILE A CA 1
ATOM 781 C C . ILE A 1 98 ? 9.281 -3.716 -18.654 1.00 64.75 98 ILE A C 1
ATOM 783 O O . ILE A 1 98 ? 9.822 -3.222 -17.667 1.00 64.75 98 ILE A O 1
ATOM 787 N N . ALA A 1 99 ? 9.473 -3.205 -19.869 1.00 59.94 99 ALA A N 1
ATOM 788 C CA . ALA A 1 99 ? 10.227 -1.974 -20.075 1.00 59.94 99 ALA A CA 1
ATOM 789 C C . ALA A 1 99 ? 9.447 -0.759 -19.532 1.00 59.94 99 ALA A C 1
ATOM 791 O O . ALA A 1 99 ? 8.329 -0.480 -19.964 1.00 59.94 99 ALA A O 1
ATOM 792 N N . GLY A 1 100 ? 10.049 -0.008 -18.606 1.00 62.62 100 GLY A N 1
ATOM 793 C CA . GLY A 1 100 ? 9.502 1.265 -18.125 1.00 62.62 100 GLY A CA 1
ATOM 794 C C . GLY A 1 100 ? 8.532 1.192 -16.940 1.00 62.62 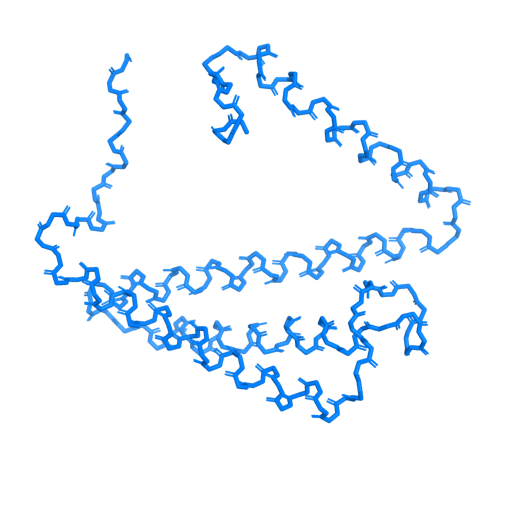100 GLY A C 1
ATOM 795 O O . GLY A 1 100 ? 7.818 2.164 -16.681 1.00 62.62 100 GLY A O 1
ATOM 796 N N . VAL A 1 101 ? 8.512 0.072 -16.213 1.00 70.19 101 VAL A N 1
ATOM 797 C CA . VAL A 1 101 ? 7.836 -0.038 -14.909 1.00 70.19 101 VAL A CA 1
ATOM 798 C C . VAL A 1 101 ? 8.772 0.320 -13.753 1.00 70.19 101 VAL A C 1
ATOM 800 O O . VAL A 1 101 ? 9.996 0.335 -13.926 1.00 70.19 101 VAL A O 1
ATOM 803 N N . PRO A 1 102 ? 8.217 0.605 -12.563 1.00 65.38 102 PRO A N 1
ATOM 804 C CA . PRO A 1 102 ? 8.995 0.795 -11.362 1.00 65.38 102 PRO A CA 1
ATOM 805 C C . PRO A 1 102 ? 9.950 -0.349 -11.056 1.00 65.38 102 PRO A C 1
ATOM 807 O O . PRO A 1 102 ? 9.616 -1.519 -11.245 1.00 65.38 102 PRO A O 1
ATOM 810 N N . PHE A 1 103 ? 11.142 0.002 -10.570 1.00 70.25 103 PHE A N 1
ATOM 811 C CA . PHE A 1 103 ? 12.114 -0.986 -10.118 1.00 70.25 103 PHE A CA 1
ATOM 812 C C . PHE A 1 103 ? 11.565 -1.680 -8.868 1.00 70.25 103 PHE A C 1
ATOM 814 O O . PHE A 1 103 ? 11.531 -1.096 -7.785 1.00 70.25 103 PHE A O 1
ATOM 821 N N . GLY A 1 104 ? 11.082 -2.902 -9.047 1.00 75.50 104 GLY A N 1
ATOM 822 C CA . GLY A 1 104 ? 10.643 -3.790 -7.980 1.00 75.50 104 GLY A CA 1
ATOM 823 C C . GLY A 1 104 ? 11.591 -4.976 -7.834 1.00 75.50 104 GLY A C 1
ATOM 824 O O . GLY A 1 104 ? 12.733 -4.937 -8.290 1.00 75.50 104 GLY A O 1
ATOM 825 N N . ILE A 1 105 ? 11.126 -6.029 -7.163 1.00 82.56 105 ILE A N 1
ATOM 826 C CA . ILE A 1 105 ? 11.985 -7.174 -6.809 1.00 82.56 105 ILE A CA 1
ATOM 827 C C . ILE A 1 105 ? 12.209 -8.123 -8.001 1.00 82.56 105 ILE A C 1
ATOM 829 O O . ILE A 1 105 ? 13.237 -8.790 -8.064 1.00 82.56 105 ILE A O 1
ATOM 833 N N . GLY A 1 106 ? 11.280 -8.171 -8.962 1.00 84.06 106 GLY A N 1
ATOM 834 C CA . GLY A 1 106 ? 11.387 -9.038 -10.140 1.00 84.06 106 GLY A CA 1
ATOM 835 C C . GLY A 1 106 ? 11.121 -10.514 -9.872 1.00 84.06 106 GLY A C 1
ATOM 836 O O . GLY A 1 106 ? 11.681 -11.376 -10.543 1.00 84.06 106 GLY A O 1
ATOM 837 N N . LEU A 1 107 ? 10.276 -10.825 -8.891 1.00 86.31 107 LEU A N 1
ATOM 838 C CA . LEU A 1 107 ? 9.899 -12.200 -8.583 1.00 86.31 107 LEU A CA 1
ATOM 839 C C . LEU A 1 107 ? 8.968 -12.778 -9.666 1.00 86.31 107 LEU A C 1
ATOM 841 O O . LEU A 1 107 ? 8.208 -12.033 -10.292 1.00 86.31 107 LEU A O 1
ATOM 845 N N . PRO A 1 108 ? 8.950 -14.113 -9.853 1.00 88.12 108 PRO A N 1
ATOM 846 C CA . PRO A 1 108 ? 7.943 -14.771 -10.677 1.00 88.12 108 PRO A CA 1
ATOM 847 C C . PRO A 1 108 ? 6.525 -14.379 -10.244 1.00 88.12 108 PRO A C 1
ATOM 849 O O . PRO A 1 108 ? 6.260 -14.154 -9.057 1.00 88.12 108 PRO A O 1
ATOM 852 N N . LEU A 1 109 ? 5.601 -14.312 -11.204 1.00 87.19 109 LEU A N 1
ATOM 853 C CA . LEU A 1 109 ? 4.241 -13.820 -10.962 1.00 87.19 109 LEU A CA 1
ATOM 854 C C . LEU A 1 109 ? 3.501 -14.647 -9.896 1.00 87.19 109 LEU A C 1
ATOM 856 O O . LEU A 1 109 ? 2.862 -14.086 -9.010 1.00 87.19 109 LEU A O 1
ATOM 860 N N . GLU A 1 110 ? 3.656 -15.971 -9.929 1.00 90.75 110 GLU A N 1
ATOM 861 C CA . GLU A 1 110 ? 3.037 -16.886 -8.961 1.00 90.75 110 GLU A CA 1
ATOM 862 C C . GLU A 1 110 ? 3.510 -16.608 -7.527 1.00 90.75 110 GLU A C 1
ATOM 864 O O . GLU A 1 110 ? 2.701 -16.472 -6.608 1.00 90.75 110 GLU A O 1
ATOM 869 N N . VAL A 1 111 ? 4.824 -16.444 -7.344 1.00 91.00 111 VAL A N 1
ATOM 870 C CA . VAL A 1 111 ? 5.434 -16.129 -6.044 1.00 91.00 111 VAL A CA 1
ATOM 871 C C . VAL A 1 111 ? 4.973 -14.755 -5.555 1.00 91.00 111 VAL A C 1
ATOM 873 O O . VAL A 1 111 ? 4.604 -14.597 -4.389 1.00 91.00 111 VAL A O 1
ATOM 876 N N . SER A 1 112 ? 4.930 -13.776 -6.460 1.00 92.25 112 SER A N 1
ATOM 877 C CA . SER A 1 112 ? 4.460 -12.419 -6.174 1.00 92.25 112 SER A CA 1
ATOM 878 C C . SER A 1 112 ? 3.016 -12.411 -5.677 1.00 92.25 112 SER A C 1
ATOM 880 O O . SER A 1 112 ? 2.728 -11.744 -4.684 1.00 92.25 112 SER A O 1
ATOM 882 N N . TYR A 1 113 ? 2.116 -13.181 -6.298 1.00 92.94 113 TYR A N 1
ATOM 883 C CA . TYR A 1 113 ? 0.727 -13.279 -5.846 1.00 92.94 113 TYR A CA 1
ATOM 884 C C . TYR A 1 113 ? 0.611 -13.864 -4.441 1.00 92.94 113 TYR A C 1
ATOM 886 O O . TYR A 1 113 ? -0.075 -13.285 -3.597 1.00 92.94 113 TYR A O 1
ATOM 894 N N . VAL A 1 114 ? 1.299 -14.976 -4.168 1.00 94.75 114 VAL A N 1
ATOM 895 C CA . VAL A 1 114 ? 1.228 -15.645 -2.861 1.00 94.75 114 VAL A CA 1
ATOM 896 C C . VAL A 1 114 ? 1.716 -14.717 -1.748 1.00 94.75 114 VAL A C 1
ATOM 898 O O . VAL A 1 114 ? 1.011 -14.515 -0.757 1.00 94.75 114 VAL A O 1
ATOM 901 N N . ILE A 1 115 ? 2.884 -14.094 -1.929 1.00 94.38 115 ILE A N 1
ATOM 902 C CA . ILE A 1 115 ? 3.456 -13.165 -0.944 1.00 94.38 115 ILE A CA 1
ATOM 903 C C . ILE A 1 115 ? 2.528 -11.961 -0.736 1.00 94.38 115 ILE A C 1
ATOM 905 O O . ILE A 1 115 ? 2.287 -11.545 0.400 1.00 94.38 115 ILE A O 1
ATOM 909 N N . SER A 1 116 ? 1.967 -11.425 -1.819 1.00 93.69 116 SER A N 1
ATOM 910 C CA . SER A 1 116 ? 1.106 -10.241 -1.767 1.00 93.69 116 SER A CA 1
ATOM 911 C C . SER A 1 116 ? -0.219 -10.503 -1.071 1.00 93.69 116 SER A C 1
ATOM 913 O O . SER A 1 116 ? -0.665 -9.652 -0.307 1.00 93.69 116 SER A O 1
ATOM 915 N N . VAL A 1 117 ? -0.841 -11.667 -1.285 1.00 95.44 117 VAL A N 1
ATOM 916 C CA . VAL A 1 117 ? -2.063 -12.054 -0.561 1.00 95.44 117 VAL A CA 1
ATOM 917 C C . VAL A 1 117 ? -1.776 -12.144 0.934 1.00 95.44 117 VAL A C 1
ATOM 919 O O . VAL A 1 117 ? -2.513 -11.564 1.732 1.00 95.44 117 VAL A O 1
ATOM 922 N N . ILE A 1 118 ? -0.687 -12.817 1.318 1.00 95.94 118 ILE A N 1
ATOM 923 C CA . ILE A 1 118 ? -0.299 -12.968 2.727 1.00 95.94 118 ILE A CA 1
ATOM 924 C C . ILE A 1 118 ? -0.090 -11.591 3.367 1.00 95.94 118 ILE A C 1
ATOM 926 O O . ILE A 1 118 ? -0.673 -11.296 4.412 1.00 95.94 118 ILE A O 1
ATOM 930 N N . LEU A 1 119 ? 0.686 -10.717 2.724 1.00 95.12 119 LEU A N 1
ATOM 931 C CA . LEU A 1 119 ? 0.955 -9.376 3.241 1.00 95.12 119 LEU A CA 1
ATOM 932 C C . LEU A 1 119 ? -0.292 -8.488 3.272 1.00 95.12 119 LEU A C 1
ATOM 934 O O . LEU A 1 119 ? -0.496 -7.782 4.257 1.00 95.12 119 LEU A O 1
ATOM 938 N N . ALA A 1 120 ? -1.157 -8.543 2.258 1.00 95.12 120 ALA A N 1
ATOM 939 C CA . ALA A 1 120 ? -2.407 -7.786 2.246 1.00 95.12 120 ALA A CA 1
ATOM 940 C C . ALA A 1 120 ? -3.323 -8.194 3.410 1.00 95.12 120 ALA A C 1
ATOM 942 O O . ALA A 1 120 ? -3.852 -7.331 4.114 1.00 95.12 120 ALA A O 1
ATOM 943 N N . VAL A 1 121 ? -3.453 -9.500 3.673 1.00 95.06 121 VAL A N 1
ATOM 944 C CA . VAL A 1 121 ? -4.215 -10.014 4.821 1.00 95.06 121 VAL A CA 1
ATOM 945 C C . VAL A 1 121 ? -3.596 -9.545 6.139 1.00 95.06 121 VAL A C 1
ATOM 947 O O . VAL A 1 121 ? -4.326 -9.076 7.013 1.00 95.06 121 VAL A O 1
ATOM 950 N N . ILE A 1 122 ? -2.267 -9.611 6.277 1.00 96.19 122 ILE A N 1
ATOM 951 C CA . ILE A 1 122 ? -1.556 -9.138 7.475 1.00 96.19 122 ILE A CA 1
ATOM 952 C C . ILE A 1 122 ? -1.796 -7.641 7.701 1.00 96.19 122 ILE A C 1
ATOM 954 O O . ILE A 1 122 ? -2.130 -7.246 8.817 1.00 96.19 122 ILE A O 1
ATOM 958 N N . LEU A 1 123 ? -1.670 -6.809 6.665 1.00 95.38 123 LEU A N 1
ATOM 959 C CA . LEU A 1 123 ? -1.861 -5.359 6.761 1.00 95.38 123 LEU A CA 1
ATOM 960 C C . LEU A 1 123 ? -3.302 -4.996 7.131 1.00 95.38 123 LEU A C 1
ATOM 962 O O . LEU A 1 123 ? -3.523 -4.181 8.030 1.00 95.38 123 LEU A O 1
ATOM 966 N N . CYS A 1 124 ? -4.290 -5.634 6.504 1.00 94.00 124 CYS A N 1
ATOM 967 C CA . CYS A 1 124 ? -5.692 -5.420 6.852 1.00 94.00 124 CYS A CA 1
ATOM 968 C C . CYS A 1 124 ? -6.014 -5.896 8.271 1.00 94.00 124 CYS A C 1
ATOM 970 O O . CYS A 1 124 ? -6.679 -5.176 9.021 1.00 94.00 124 CYS A O 1
ATOM 972 N N . ALA A 1 125 ? -5.509 -7.062 8.681 1.00 94.25 125 ALA A N 1
ATOM 973 C CA . ALA A 1 125 ? -5.665 -7.544 10.048 1.00 94.25 125 ALA A CA 1
ATOM 974 C C . ALA A 1 125 ? -5.014 -6.580 11.051 1.00 94.25 125 ALA A C 1
ATOM 976 O O . ALA A 1 125 ? -5.636 -6.229 12.055 1.00 94.25 125 ALA A O 1
ATOM 977 N N . ALA A 1 126 ? -3.807 -6.091 10.760 1.00 95.19 126 ALA A N 1
ATOM 978 C CA . ALA A 1 126 ? -3.107 -5.115 11.585 1.00 95.19 126 ALA A CA 1
ATOM 979 C C . ALA A 1 126 ? -3.900 -3.808 11.719 1.00 95.19 126 ALA A C 1
ATOM 981 O O . ALA A 1 126 ? -4.047 -3.312 12.835 1.00 95.19 126 ALA A O 1
ATOM 982 N N . ALA A 1 127 ? -4.475 -3.288 10.631 1.00 93.44 127 ALA A N 1
ATOM 983 C CA . ALA A 1 127 ? -5.314 -2.090 10.663 1.00 93.44 127 ALA A CA 1
ATOM 984 C C . ALA A 1 127 ? -6.558 -2.278 11.550 1.00 93.44 127 ALA A C 1
ATOM 986 O O . ALA A 1 127 ? -6.853 -1.434 12.398 1.00 93.44 127 ALA A O 1
ATOM 987 N N . VAL A 1 128 ? -7.249 -3.416 11.428 1.00 93.56 128 VAL A N 1
ATOM 988 C CA . VAL A 1 128 ? -8.428 -3.732 12.253 1.00 93.56 128 VAL A CA 1
ATOM 989 C C . VAL A 1 128 ? -8.049 -3.929 13.724 1.00 93.56 128 VAL A C 1
ATOM 991 O O . VAL A 1 128 ? -8.733 -3.415 14.611 1.00 93.56 128 VAL A O 1
ATOM 994 N N . ILE A 1 129 ? -6.959 -4.648 14.011 1.00 94.06 129 ILE A N 1
ATOM 995 C CA . ILE A 1 129 ? -6.456 -4.853 15.378 1.00 94.06 129 ILE A CA 1
ATOM 996 C C . ILE A 1 129 ? -6.042 -3.516 15.993 1.00 94.06 129 ILE A C 1
ATOM 998 O O . ILE A 1 129 ? -6.381 -3.251 17.146 1.00 94.06 129 ILE A O 1
ATOM 1002 N N . CYS A 1 130 ? -5.342 -2.670 15.237 1.00 91.75 130 CYS A N 1
ATOM 1003 C CA . CYS A 1 130 ? -4.954 -1.329 15.658 1.00 91.75 130 CYS A CA 1
ATOM 1004 C C . CYS A 1 130 ? -6.191 -0.503 16.024 1.00 91.75 130 CYS A C 1
ATOM 1006 O O . CYS A 1 130 ? -6.283 -0.020 17.152 1.00 91.75 130 CYS A O 1
ATOM 1008 N N . GLY A 1 131 ? -7.192 -0.457 15.140 1.00 89.19 131 GLY A N 1
ATOM 1009 C CA . GLY A 1 131 ? -8.464 0.218 15.402 1.00 89.19 131 GLY A CA 1
ATOM 1010 C C . GLY A 1 131 ? -9.165 -0.288 16.666 1.00 89.19 131 GLY A C 1
ATOM 1011 O O . GLY A 1 131 ? -9.544 0.498 17.531 1.00 89.19 131 GLY A O 1
ATOM 1012 N N . LYS A 1 132 ? -9.259 -1.610 16.850 1.00 88.88 132 LYS A N 1
ATOM 1013 C CA . LYS A 1 132 ? -9.856 -2.206 18.060 1.00 88.88 132 LYS A CA 1
ATOM 1014 C C . LYS A 1 132 ? -9.056 -1.923 19.337 1.00 88.88 132 LYS A C 1
ATOM 1016 O O . LYS A 1 132 ? -9.647 -1.809 20.408 1.00 88.88 132 LYS A O 1
ATOM 1021 N N . ARG A 1 133 ? -7.724 -1.839 19.257 1.00 89.44 133 ARG A N 1
ATOM 1022 C CA . ARG A 1 133 ? -6.863 -1.469 20.396 1.00 89.44 133 ARG A CA 1
ATOM 1023 C C . ARG A 1 133 ? -7.038 -0.000 20.768 1.00 89.44 133 ARG A C 1
ATOM 1025 O O . ARG A 1 133 ? -7.093 0.304 21.954 1.00 89.44 133 ARG A O 1
ATOM 1032 N N . LEU A 1 134 ? -7.157 0.874 19.771 1.00 86.69 134 LEU A N 1
ATOM 1033 C CA . LEU A 1 134 ? -7.426 2.301 19.953 1.00 86.69 134 LEU A CA 1
ATOM 1034 C C . LEU A 1 134 ? -8.779 2.532 20.638 1.00 86.69 134 LEU A C 1
ATOM 1036 O O . LEU A 1 134 ? -8.833 3.296 21.590 1.00 86.69 134 LEU A O 1
ATOM 1040 N N . SER A 1 135 ? -9.813 1.770 20.268 1.00 85.06 135 SER A N 1
ATOM 1041 C CA . SER A 1 135 ? -11.141 1.809 20.911 1.00 85.06 135 SER A CA 1
ATOM 1042 C C . SER A 1 135 ? -11.114 1.567 22.429 1.00 85.06 135 SER A C 1
ATOM 1044 O O . SER A 1 135 ? -11.954 2.075 23.161 1.00 85.06 135 SER A O 1
ATOM 1046 N N . LYS A 1 136 ? -10.146 0.780 22.922 1.00 83.69 136 LYS A N 1
ATOM 1047 C CA . LYS A 1 136 ? -10.022 0.446 24.352 1.00 83.69 136 LYS A CA 1
ATOM 1048 C C . LYS A 1 136 ? -9.258 1.491 25.166 1.00 83.69 136 LYS A C 1
ATOM 1050 O O . LYS A 1 136 ? -9.264 1.405 26.392 1.00 83.69 136 LYS A O 1
ATOM 1055 N N . LYS A 1 137 ? -8.547 2.422 24.525 1.00 82.31 137 LYS A N 1
ATOM 1056 C CA . LYS A 1 137 ? -7.810 3.469 25.238 1.00 82.31 137 LYS A CA 1
ATOM 1057 C C . LYS A 1 137 ? -8.778 4.585 25.616 1.00 82.31 137 LYS A C 1
ATOM 1059 O O . LYS A 1 137 ? -9.299 5.255 24.738 1.00 82.31 137 LYS A O 1
ATOM 1064 N N . SER A 1 138 ? -8.952 4.820 26.915 1.00 65.88 138 SER A N 1
ATOM 1065 C CA . SER A 1 138 ? -9.795 5.904 27.442 1.00 65.88 138 SER A CA 1
ATOM 1066 C C . SER A 1 138 ? -9.300 7.309 27.078 1.00 65.88 138 SER A C 1
ATOM 1068 O O . SER A 1 138 ? -10.075 8.249 27.118 1.00 65.88 138 SER A O 1
ATOM 1070 N N . ASP A 1 139 ? -8.013 7.443 26.750 1.00 74.75 139 ASP A N 1
ATOM 1071 C CA . ASP A 1 139 ? -7.357 8.707 26.381 1.00 74.75 139 ASP A CA 1
ATOM 1072 C C . ASP A 1 139 ? -7.397 8.984 24.864 1.00 74.75 139 ASP A C 1
ATOM 1074 O O . ASP A 1 139 ? -6.984 10.040 24.394 1.00 74.75 139 ASP A O 1
ATOM 1078 N N . PHE A 1 140 ? -7.862 8.019 24.061 1.00 73.62 140 PHE A N 1
ATOM 1079 C CA . PHE A 1 140 ? -7.931 8.171 22.612 1.00 73.62 140 PHE A CA 1
ATOM 1080 C C . PHE A 1 140 ? -9.359 8.483 22.175 1.00 73.62 140 PHE A C 1
ATOM 1082 O O . PHE A 1 140 ? -10.200 7.594 22.055 1.00 73.62 140 PHE A O 1
ATOM 1089 N N . GLU A 1 141 ? -9.607 9.754 21.883 1.00 77.56 141 GLU A N 1
ATOM 1090 C CA . GLU A 1 141 ? -10.868 10.211 21.316 1.00 77.56 141 GLU A CA 1
ATOM 1091 C C . GLU A 1 141 ? -10.712 10.389 19.791 1.00 77.56 141 GLU A C 1
ATOM 1093 O O . GLU A 1 141 ? -10.035 11.318 19.346 1.00 77.56 141 GLU A O 1
ATOM 1098 N N . PRO A 1 142 ? -11.314 9.517 18.957 1.00 70.75 142 PRO A N 1
ATOM 1099 C CA . PRO A 1 142 ? -11.107 9.520 17.505 1.00 70.75 142 PRO A CA 1
ATOM 1100 C C . PRO A 1 142 ? -11.667 10.761 16.795 1.00 70.75 142 PRO A C 1
ATOM 1102 O O . PRO A 1 142 ? -11.318 11.001 15.642 1.00 70.75 142 PRO A O 1
ATOM 1105 N N . ASP A 1 143 ? -12.540 11.517 17.464 1.00 77.19 143 ASP A N 1
ATOM 1106 C CA . ASP A 1 143 ? -13.137 12.758 16.958 1.00 77.19 143 ASP A CA 1
ATOM 1107 C C . ASP A 1 143 ? -12.532 14.011 17.588 1.00 77.19 143 ASP A C 1
ATOM 1109 O O . ASP A 1 143 ? -12.975 15.116 17.272 1.00 77.19 143 ASP A O 1
ATOM 1113 N N . CYS A 1 144 ? -11.536 13.864 18.472 1.00 68.06 144 CYS A N 1
ATOM 1114 C CA . CYS A 1 144 ? -10.872 15.026 19.034 1.00 68.06 144 CYS A CA 1
ATOM 1115 C C . CYS A 1 144 ? -10.254 15.809 17.871 1.00 68.06 144 CYS A C 1
ATOM 1117 O O . CYS A 1 144 ? -9.426 15.243 17.143 1.00 68.06 144 CYS A O 1
ATOM 1119 N N . PRO A 1 145 ? -10.644 17.082 17.654 1.00 64.38 145 PRO A N 1
ATOM 1120 C CA . PRO A 1 145 ? -9.916 17.917 16.718 1.00 64.38 145 PRO A CA 1
ATOM 1121 C C . PRO A 1 145 ? -8.462 17.873 17.166 1.00 64.38 145 PRO A C 1
ATO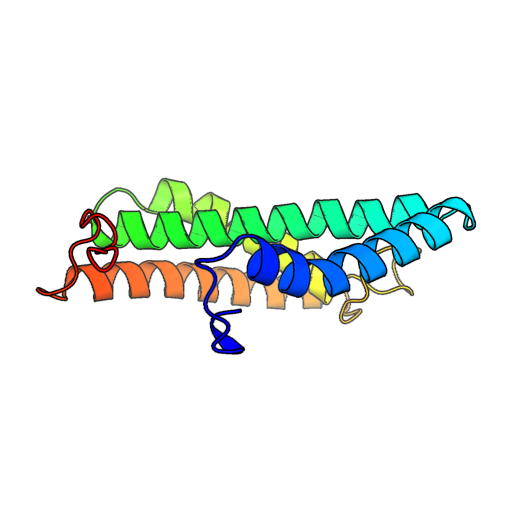M 1123 O O . PRO A 1 145 ? -8.195 17.943 18.369 1.00 64.38 145 PRO A O 1
ATOM 1126 N N . ALA A 1 146 ? -7.535 17.682 16.222 1.00 60.28 146 ALA A N 1
ATOM 1127 C CA . ALA A 1 146 ? -6.116 17.720 16.538 1.00 60.28 146 ALA A CA 1
ATOM 1128 C C . ALA A 1 146 ? -5.898 18.934 17.442 1.00 60.28 146 ALA A C 1
ATOM 1130 O O . ALA A 1 146 ? -6.263 20.044 17.051 1.00 60.28 146 ALA A O 1
ATOM 1131 N N . LYS A 1 147 ? -5.429 18.708 18.678 1.00 50.59 147 LYS A N 1
ATOM 1132 C CA . LYS A 1 147 ? -5.059 19.802 19.572 1.00 50.59 147 LYS A CA 1
ATOM 1133 C C . LYS A 1 147 ? -3.898 20.494 18.884 1.00 50.59 147 LYS A C 1
ATOM 1135 O O . LYS A 1 147 ? -2.746 20.100 19.048 1.00 50.59 147 LYS A O 1
ATOM 1140 N N . TYR A 1 148 ? -4.218 21.459 18.033 1.00 49.75 148 TYR A N 1
ATOM 1141 C CA . TYR A 1 148 ? -3.247 22.424 17.588 1.00 49.75 148 TYR A CA 1
ATOM 1142 C C . TYR A 1 148 ? -2.767 23.079 18.878 1.00 49.75 148 TYR A C 1
ATOM 1144 O O . TYR A 1 148 ? -3.618 23.467 19.686 1.00 49.75 148 TYR A O 1
ATOM 1152 N N . PRO A 1 149 ? -1.453 23.102 19.154 1.00 46.81 149 PRO A N 1
ATOM 1153 C CA . PRO A 1 149 ? -0.968 23.946 20.231 1.00 46.81 149 PRO A CA 1
ATOM 1154 C C . PRO A 1 149 ? -1.567 25.331 19.986 1.00 46.81 149 PRO A C 1
ATOM 1156 O O . PRO A 1 149 ? -1.429 25.861 18.884 1.00 46.81 149 PRO A O 1
ATOM 1159 N N . GLU A 1 150 ? -2.343 25.823 20.955 1.00 46.47 150 G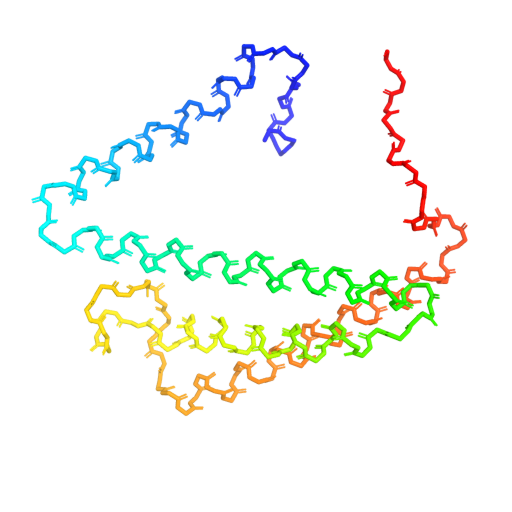LU A N 1
ATOM 1160 C CA . GLU A 1 150 ? -2.885 27.170 20.872 1.00 46.47 150 GLU A CA 1
ATOM 1161 C C . GLU A 1 150 ? -1.692 28.121 20.791 1.00 46.47 150 GLU A C 1
ATOM 1163 O O . GLU A 1 150 ? -0.858 28.165 21.698 1.00 46.47 150 GLU A O 1
ATOM 1168 N N . GLU A 1 151 ? -1.586 28.808 19.658 1.00 47.28 151 GLU A N 1
ATOM 1169 C CA . GLU A 1 151 ? -0.673 29.922 19.424 1.00 47.28 151 GLU A CA 1
ATOM 1170 C C . GLU A 1 151 ? -1.475 31.143 19.001 1.00 47.28 151 GLU A C 1
ATOM 1172 O O . GLU A 1 151 ? -2.255 31.025 18.025 1.00 47.28 151 GLU A O 1
#

Radius of gyration: 19.91 Å; chains: 1; bounding box: 34×48×53 Å

Foldseek 3Di:
DVVVVQDVPDPVSVCVVCVVVVVVVVVLVVVLVVDPCSVVLVVQVVVLVVLVVVLVVLLLQLLQCLLVVHPSVVSLVVSLVSQLVSQLCQACDPCVVDPRHDHHNNDDSVVSNVVSNVVSVVSSVVSNVNSNVLSPDPPRDSPPDPPDPDD

Secondary structure (DSSP, 8-state):
-TTTT---SSHHHHHHHHHHHHHHHHHHHHHHHHSTTHHHHHHHHHHHHHHHHHHHHHHHHHHHHHHTTS-THHHHHHHHHHHHHHHHHHHH--TTTSTTS-------HHHHHHHHHHHHHHHHHHHHHHHHHHHT-TT--TT--------

Sequence (151 aa):
AEFLHIDQKKAQKRVLTLLPFIVIIAGLLLWSNLSPTGYAVLWNYFAWFNQIIASCALLLATAYLACKAKPWIITAVPAAFMCFICLTYLFWSSPEHIAGVPFGIGLPLEVSYVISVILAVILCAAAVICGKRLSKKSDFEPDCPAKYPEE

pLDDT: mean 83.6, std 11.93, range [46.47, 96.19]